Protein AF-A0A5C1W6Z3-F1 (afdb_monomer)

Structure (mmCIF, N/CA/C/O backbone):
data_AF-A0A5C1W6Z3-F1
#
_entry.id   AF-A0A5C1W6Z3-F1
#
loop_
_atom_site.group_PDB
_atom_site.id
_atom_site.type_symbol
_atom_site.label_atom_id
_atom_site.label_alt_id
_atom_site.label_comp_id
_atom_site.label_asym_id
_atom_site.label_entity_id
_atom_site.label_seq_id
_atom_site.pdbx_PDB_ins_code
_atom_site.Cartn_x
_atom_site.Cartn_y
_atom_site.Cartn_z
_atom_site.occupancy
_atom_site.B_iso_or_equiv
_atom_site.auth_seq_id
_atom_site.auth_comp_id
_atom_site.auth_asym_id
_atom_site.auth_atom_id
_atom_site.pdbx_PDB_model_num
ATOM 1 N N . MET A 1 1 ? -9.339 8.856 -7.820 1.00 51.22 1 MET A N 1
ATOM 2 C CA . MET A 1 1 ? -8.601 7.689 -7.274 1.00 51.22 1 MET A CA 1
ATOM 3 C C . MET A 1 1 ? -8.450 6.570 -8.306 1.00 51.22 1 MET A C 1
ATOM 5 O O . MET A 1 1 ? -7.328 6.123 -8.498 1.00 51.22 1 MET A O 1
ATOM 9 N N . SER A 1 2 ? -9.505 6.181 -9.043 1.00 57.69 2 SER A N 1
ATOM 10 C CA . SER A 1 2 ? -9.382 5.181 -10.125 1.00 57.69 2 SER A CA 1
ATOM 11 C C . SER A 1 2 ? -8.502 5.636 -11.297 1.00 57.69 2 SER A C 1
ATOM 13 O O . SER A 1 2 ? -7.773 4.824 -11.852 1.00 57.69 2 SER A O 1
ATOM 15 N N . GLU A 1 3 ? -8.515 6.926 -11.630 1.00 54.47 3 GLU A N 1
ATOM 16 C CA . GLU A 1 3 ? -7.701 7.500 -12.711 1.00 54.47 3 GLU A CA 1
ATOM 17 C C . GLU A 1 3 ? -6.194 7.387 -12.436 1.00 54.47 3 GLU A C 1
ATOM 19 O O . GLU A 1 3 ? -5.437 6.941 -13.289 1.00 54.47 3 GLU A O 1
ATOM 24 N N . VAL A 1 4 ? -5.761 7.664 -11.202 1.00 52.09 4 VAL A N 1
ATOM 25 C CA . VAL A 1 4 ? -4.355 7.509 -10.786 1.00 52.09 4 VAL A CA 1
ATOM 26 C C . VAL A 1 4 ? -3.903 6.051 -10.913 1.00 52.09 4 VAL A C 1
ATOM 28 O O . VAL A 1 4 ? -2.811 5.777 -11.399 1.00 52.09 4 VAL A O 1
ATOM 31 N N . LEU A 1 5 ? -4.758 5.099 -10.531 1.00 53.22 5 LEU A N 1
ATOM 32 C CA . LEU A 1 5 ? -4.459 3.671 -10.630 1.00 53.22 5 LEU A CA 1
ATOM 33 C C . LEU A 1 5 ? -4.385 3.187 -12.089 1.00 53.22 5 LEU A C 1
ATOM 35 O O . LEU A 1 5 ? -3.573 2.318 -12.402 1.00 53.22 5 LEU A O 1
ATOM 39 N N . GLN A 1 6 ? -5.210 3.748 -12.978 1.00 60.09 6 GLN A N 1
ATOM 40 C CA . GLN A 1 6 ? -5.141 3.480 -14.417 1.00 60.09 6 GLN A CA 1
ATOM 41 C C . GLN A 1 6 ? -3.874 4.075 -15.037 1.00 60.09 6 GLN A C 1
ATOM 43 O O . GLN A 1 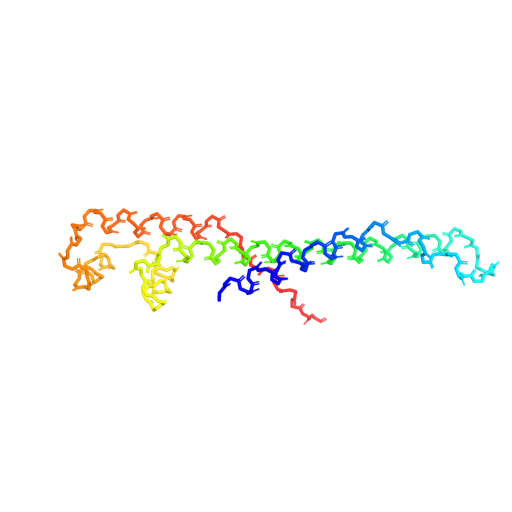6 ? -3.179 3.378 -15.773 1.00 60.09 6 GLN A O 1
ATOM 48 N N . ASN A 1 7 ? -3.511 5.304 -14.664 1.00 54.84 7 ASN A N 1
ATOM 49 C CA . ASN A 1 7 ? -2.299 5.962 -15.150 1.00 54.84 7 ASN A CA 1
ATOM 50 C C . ASN A 1 7 ? -1.031 5.195 -14.743 1.00 54.84 7 ASN A C 1
ATOM 52 O O . ASN A 1 7 ? -0.130 5.019 -15.558 1.00 54.84 7 ASN A O 1
ATOM 56 N N . LEU A 1 8 ? -0.980 4.663 -13.516 1.00 51.00 8 LEU A N 1
ATOM 57 C CA . LEU A 1 8 ? 0.147 3.843 -13.056 1.00 51.00 8 LEU A CA 1
ATOM 58 C C . LEU A 1 8 ? 0.240 2.495 -13.790 1.00 51.00 8 LEU A C 1
ATOM 60 O O . LEU A 1 8 ? 1.336 2.061 -14.133 1.00 51.00 8 LEU A O 1
ATOM 64 N N . LYS A 1 9 ? -0.894 1.844 -14.080 1.00 60.19 9 LYS A N 1
ATOM 65 C CA . LYS A 1 9 ? -0.914 0.609 -14.886 1.00 60.19 9 LYS A CA 1
ATOM 66 C C . LYS A 1 9 ? -0.456 0.852 -16.323 1.00 60.19 9 LYS A C 1
ATOM 68 O O . LYS A 1 9 ? 0.305 0.051 -16.858 1.00 60.19 9 LYS A O 1
ATOM 73 N N . ALA A 1 10 ? -0.907 1.948 -16.931 1.00 61.31 10 ALA A N 1
ATOM 74 C CA . ALA A 1 10 ? -0.494 2.343 -18.272 1.00 61.31 10 ALA A CA 1
ATOM 75 C C . ALA A 1 10 ? 1.015 2.628 -18.332 1.00 61.31 10 ALA A C 1
ATOM 77 O O . ALA A 1 10 ? 1.686 2.148 -19.241 1.00 61.31 10 ALA A O 1
ATOM 78 N N . ALA A 1 11 ? 1.562 3.322 -17.329 1.00 52.03 11 ALA A N 1
ATOM 79 C CA . ALA A 1 11 ? 2.996 3.576 -17.233 1.00 52.03 11 ALA A CA 1
ATOM 80 C C . ALA A 1 11 ? 3.820 2.276 -17.168 1.00 52.03 11 ALA A C 1
ATOM 82 O O . ALA A 1 11 ? 4.790 2.150 -17.908 1.00 52.03 11 ALA A O 1
ATOM 83 N N . ILE A 1 12 ? 3.409 1.280 -16.367 1.00 57.72 12 ILE A N 1
ATOM 84 C CA . ILE A 1 12 ? 4.090 -0.030 -16.309 1.00 57.72 12 ILE A CA 1
ATOM 85 C C . ILE A 1 12 ? 4.132 -0.692 -17.694 1.00 57.72 12 ILE A C 1
ATOM 87 O O . ILE A 1 12 ? 5.197 -1.114 -18.139 1.00 57.72 12 ILE A O 1
ATOM 91 N N . ALA A 1 13 ? 2.996 -0.737 -18.394 1.00 63.53 13 ALA A N 1
ATOM 92 C CA . ALA A 1 13 ? 2.911 -1.365 -19.711 1.00 63.53 13 ALA A CA 1
ATOM 93 C C . ALA A 1 13 ? 3.809 -0.673 -20.754 1.00 63.53 13 ALA A C 1
ATOM 95 O O . ALA A 1 13 ? 4.425 -1.342 -21.581 1.00 63.53 13 ALA A O 1
ATOM 96 N N . MET A 1 14 ? 3.919 0.661 -20.703 1.00 56.88 14 MET A N 1
ATOM 97 C CA . MET A 1 14 ? 4.792 1.421 -21.607 1.00 56.88 14 MET A CA 1
ATOM 98 C C . MET A 1 14 ? 6.279 1.158 -21.338 1.00 56.88 14 MET A C 1
ATOM 100 O O . MET A 1 14 ? 7.048 1.025 -22.288 1.00 56.88 14 MET A O 1
ATOM 104 N N . LEU A 1 15 ? 6.686 1.052 -20.069 1.00 56.09 15 LEU A N 1
ATOM 105 C CA . LEU A 1 15 ? 8.084 0.798 -19.701 1.00 56.09 15 LEU A CA 1
ATOM 106 C C . LEU A 1 15 ? 8.513 -0.634 -20.064 1.00 56.09 15 LEU A C 1
ATOM 108 O O . LEU A 1 15 ? 9.592 -0.818 -20.617 1.00 56.09 15 LEU A O 1
ATOM 112 N N . GLN A 1 16 ? 7.640 -1.624 -19.856 1.00 61.31 16 GLN A N 1
ATOM 113 C CA . GLN A 1 16 ? 7.882 -3.015 -20.270 1.00 61.31 16 GLN A CA 1
ATOM 114 C C . GLN A 1 16 ? 7.983 -3.165 -21.796 1.00 61.31 16 GLN A C 1
ATOM 116 O O . GLN A 1 16 ? 8.763 -3.970 -22.296 1.00 61.31 16 GLN A O 1
ATOM 121 N N . ALA A 1 17 ? 7.218 -2.376 -22.556 1.00 61.50 17 ALA A N 1
ATOM 122 C CA . ALA A 1 17 ? 7.291 -2.384 -24.015 1.00 61.50 17 ALA A CA 1
ATOM 123 C C . ALA A 1 17 ? 8.586 -1.746 -24.554 1.00 61.50 17 ALA A C 1
ATOM 125 O O . ALA A 1 17 ? 9.070 -2.152 -25.608 1.00 61.50 17 ALA A O 1
ATOM 126 N N . ALA A 1 18 ? 9.150 -0.756 -23.852 1.00 55.72 18 ALA A N 1
ATOM 127 C CA . ALA A 1 18 ? 10.398 -0.101 -24.250 1.00 55.72 18 ALA A CA 1
ATOM 128 C C . ALA A 1 18 ? 11.618 -1.033 -24.130 1.00 55.72 18 ALA A C 1
ATOM 130 O O . ALA A 1 18 ? 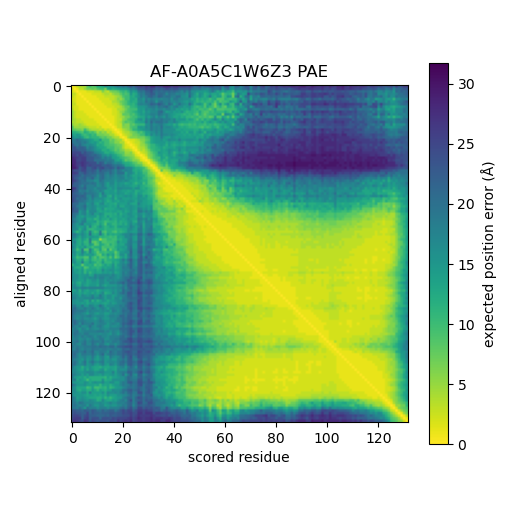12.502 -0.984 -24.981 1.00 55.72 18 ALA A O 1
ATOM 131 N N . GLU A 1 19 ? 11.625 -1.930 -23.140 1.00 54.41 19 GLU A N 1
ATOM 132 C CA . GLU A 1 19 ? 12.661 -2.958 -22.954 1.00 54.41 19 GLU A CA 1
ATOM 133 C C . GLU A 1 19 ? 12.752 -3.935 -24.145 1.00 54.41 19 GLU A C 1
ATOM 135 O O . GLU A 1 19 ? 13.807 -4.500 -24.408 1.00 54.41 19 GLU A O 1
ATOM 140 N N . TYR A 1 20 ? 11.672 -4.084 -24.919 1.00 56.44 20 TYR A N 1
ATOM 141 C CA . TYR A 1 20 ? 11.580 -5.023 -26.043 1.00 56.44 20 TYR A CA 1
ATOM 142 C C . TYR A 1 20 ? 11.951 -4.425 -27.414 1.00 56.44 20 TYR A C 1
ATOM 144 O O . TYR A 1 20 ? 12.013 -5.160 -28.393 1.00 56.44 20 TYR A O 1
ATOM 152 N N . ARG A 1 21 ? 12.153 -3.101 -27.521 1.00 59.06 21 ARG A N 1
ATOM 153 C CA . ARG A 1 21 ? 12.250 -2.377 -28.812 1.00 59.06 21 ARG A CA 1
ATOM 154 C 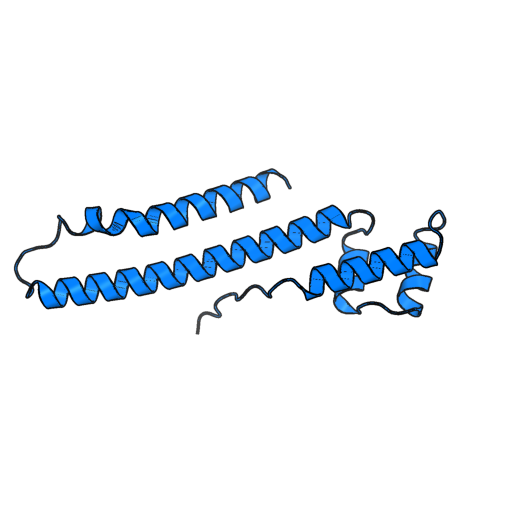C . ARG A 1 21 ? 13.613 -1.739 -29.104 1.00 59.06 21 ARG A C 1
ATOM 156 O O . ARG A 1 21 ? 13.719 -0.887 -29.981 1.00 59.06 21 ARG A O 1
ATOM 163 N N . TRP A 1 22 ? 14.653 -2.117 -28.371 1.00 54.56 22 TRP A N 1
ATOM 164 C CA . TRP A 1 22 ? 15.998 -1.552 -28.535 1.00 54.56 22 TRP A CA 1
ATOM 165 C C . TRP A 1 22 ? 16.653 -1.931 -29.877 1.00 54.56 22 TRP A C 1
ATOM 167 O O . TRP A 1 22 ? 17.468 -1.168 -30.391 1.00 54.56 22 TRP A O 1
ATOM 177 N N . GLU A 1 23 ? 16.252 -3.055 -30.477 1.00 55.41 23 GLU A N 1
ATOM 178 C CA . GLU A 1 23 ? 16.761 -3.538 -31.769 1.00 55.41 23 GLU A CA 1
ATOM 179 C C . GLU A 1 23 ? 16.472 -2.549 -32.918 1.00 55.41 23 GLU A C 1
ATOM 181 O O . GLU A 1 23 ? 17.347 -2.296 -33.746 1.00 55.41 23 GLU A O 1
ATOM 186 N N . ASP A 1 24 ? 15.309 -1.883 -32.899 1.00 59.84 24 ASP A N 1
ATOM 187 C CA . ASP A 1 24 ? 14.908 -0.873 -33.896 1.00 59.84 24 ASP A CA 1
ATOM 188 C C . ASP A 1 24 ? 15.821 0.378 -33.881 1.00 59.84 24 ASP A C 1
ATOM 190 O O . ASP A 1 24 ? 15.872 1.136 -34.850 1.00 59.84 24 ASP A O 1
ATOM 194 N N . ALA A 1 25 ? 16.528 0.643 -32.776 1.00 51.59 25 ALA A N 1
ATOM 195 C CA . ALA A 1 25 ? 17.336 1.853 -32.601 1.00 51.59 25 ALA A CA 1
ATOM 196 C C . ALA A 1 25 ? 18.762 1.734 -33.177 1.00 51.59 25 ALA A C 1
ATOM 198 O O . ALA A 1 25 ? 19.448 2.748 -33.334 1.00 51.59 25 ALA A O 1
ATOM 199 N N . ILE A 1 26 ? 19.217 0.517 -33.498 1.00 52.81 26 ILE A N 1
ATOM 200 C CA . ILE A 1 26 ? 20.607 0.235 -33.899 1.00 52.81 26 ILE A CA 1
ATOM 201 C C . ILE A 1 26 ? 20.833 0.429 -35.409 1.00 52.81 26 ILE A C 1
ATOM 203 O O . ILE A 1 26 ? 21.950 0.744 -35.823 1.00 52.81 26 ILE A O 1
ATOM 207 N N . GLU A 1 27 ? 19.789 0.351 -36.242 1.00 54.44 27 GLU A N 1
ATOM 208 C CA . GLU A 1 27 ? 19.911 0.453 -37.710 1.00 54.44 27 GLU A CA 1
ATOM 209 C C . GLU A 1 27 ? 20.443 1.814 -38.222 1.00 54.44 27 GLU A C 1
ATOM 211 O O . GLU A 1 27 ? 20.841 1.926 -39.382 1.00 54.44 27 GLU A O 1
ATOM 216 N N . GLY A 1 28 ? 20.496 2.851 -37.376 1.00 49.78 28 GLY A N 1
ATOM 217 C CA . GLY A 1 28 ? 20.891 4.215 -37.754 1.00 49.78 28 GLY A CA 1
ATOM 218 C C . GLY A 1 28 ? 22.362 4.610 -37.540 1.00 49.78 28 GLY A C 1
ATOM 219 O O . GLY A 1 28 ? 22.714 5.749 -37.854 1.00 49.78 28 GLY A O 1
ATOM 220 N N . PHE A 1 29 ? 23.228 3.745 -36.994 1.00 43.59 29 PHE A N 1
ATOM 221 C CA . PHE A 1 29 ? 24.592 4.144 -36.598 1.00 43.59 29 PHE A CA 1
ATOM 222 C C . PHE A 1 29 ? 25.651 4.002 -37.720 1.00 43.59 29 PHE A C 1
ATOM 224 O O . PHE A 1 29 ? 25.686 2.997 -38.433 1.00 43.59 29 PHE A O 1
ATOM 231 N N . PRO A 1 30 ? 26.561 4.988 -37.897 1.00 45.75 30 PRO A N 1
ATOM 232 C CA . PRO A 1 30 ? 27.596 4.951 -38.932 1.00 45.75 30 PRO A CA 1
ATOM 233 C C . PRO A 1 30 ? 28.681 3.889 -38.656 1.00 45.75 30 PRO A C 1
ATOM 235 O O . PRO A 1 30 ? 29.2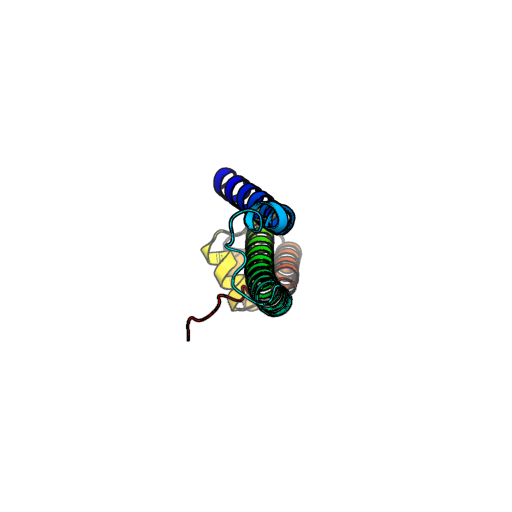56 3.831 -37.573 1.00 45.75 30 PRO A O 1
ATOM 238 N N . LYS A 1 31 ? 29.015 3.104 -39.694 1.00 52.84 31 LYS A 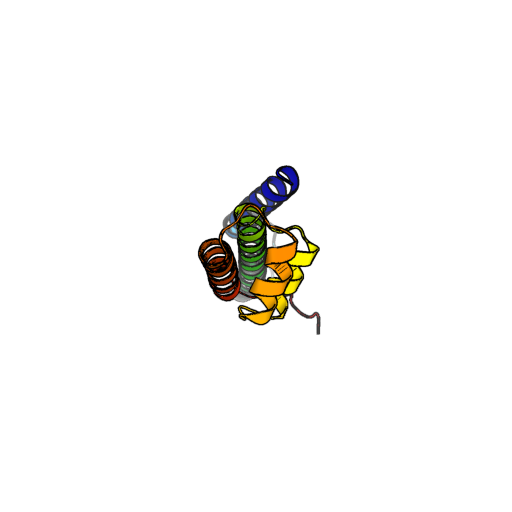N 1
ATOM 239 C CA . LYS A 1 31 ? 29.942 1.942 -39.748 1.00 52.84 31 LYS A CA 1
ATOM 240 C C . LYS A 1 31 ? 31.432 2.187 -39.391 1.00 52.84 31 LYS A C 1
ATOM 242 O O . LYS A 1 31 ? 32.283 1.416 -39.821 1.00 52.84 31 LYS A O 1
ATOM 247 N N . VAL A 1 32 ? 31.790 3.254 -38.673 1.00 48.47 32 VAL A N 1
ATOM 248 C CA . VAL A 1 32 ? 33.204 3.667 -38.459 1.00 48.47 32 VAL A CA 1
ATOM 249 C C . VAL A 1 32 ? 33.734 3.335 -37.052 1.00 48.47 32 VAL A C 1
ATOM 251 O O . VAL A 1 32 ? 34.905 3.549 -36.759 1.00 48.47 32 VAL A O 1
ATOM 254 N N . VAL A 1 33 ? 32.906 2.760 -36.184 1.00 49.16 33 VAL A N 1
ATOM 255 C CA . VAL A 1 33 ? 33.324 2.200 -34.888 1.00 49.16 33 VAL A CA 1
ATOM 256 C C . VAL A 1 33 ? 33.487 0.687 -35.061 1.00 49.16 33 VAL A C 1
ATOM 258 O O . VAL A 1 33 ? 32.684 0.088 -35.777 1.00 49.16 33 VAL A O 1
ATOM 261 N N . GLU A 1 34 ? 34.503 0.060 -34.448 1.00 54.03 34 GLU A N 1
ATOM 262 C CA . GLU A 1 34 ? 34.548 -1.409 -34.357 1.00 54.03 34 GLU A CA 1
ATOM 263 C C . GLU A 1 34 ? 33.201 -1.885 -33.804 1.00 54.03 34 GLU A C 1
ATOM 265 O O . GLU A 1 34 ? 32.805 -1.486 -32.708 1.00 54.03 34 GLU A O 1
ATOM 270 N N . THR A 1 35 ? 32.470 -2.683 -34.584 1.00 56.88 35 THR A N 1
ATOM 271 C CA . THR A 1 35 ? 31.090 -3.091 -34.281 1.00 56.88 35 THR A CA 1
ATOM 272 C C . THR A 1 35 ? 30.954 -3.674 -32.878 1.00 56.88 35 THR A C 1
ATOM 274 O O . THR A 1 35 ? 29.982 -3.368 -32.201 1.00 56.88 35 THR A O 1
ATOM 277 N N . SER A 1 36 ? 31.974 -4.386 -32.393 1.00 55.06 36 SER A N 1
ATOM 278 C CA . SER A 1 36 ? 32.043 -4.927 -31.032 1.00 55.06 36 SER A CA 1
ATOM 279 C C . SER A 1 36 ? 32.012 -3.859 -29.932 1.00 55.06 36 SER A C 1
ATOM 281 O O . SER A 1 36 ? 31.300 -4.016 -28.950 1.00 55.06 36 SER A O 1
ATOM 283 N N . GLN A 1 37 ? 32.726 -2.739 -30.091 1.00 50.72 37 GLN A N 1
ATOM 284 C CA . GLN A 1 37 ? 32.736 -1.658 -29.095 1.00 50.72 37 GLN A CA 1
ATOM 285 C C . GLN A 1 37 ? 31.404 -0.899 -29.072 1.00 50.72 37 GLN A C 1
ATOM 287 O O . GLN A 1 37 ? 30.967 -0.430 -28.021 1.00 50.72 37 GLN A O 1
ATOM 292 N N . LEU A 1 38 ? 30.751 -0.776 -30.233 1.00 52.41 38 LEU A N 1
ATOM 293 C CA . LEU A 1 38 ? 29.423 -0.176 -30.328 1.00 52.41 38 LEU A CA 1
ATOM 294 C C . LEU A 1 38 ? 28.359 -1.097 -29.707 1.00 52.41 38 LEU A C 1
ATOM 296 O O . LEU A 1 38 ? 27.498 -0.616 -28.976 1.00 52.41 38 LEU A O 1
ATOM 300 N N . GLU A 1 39 ? 28.449 -2.406 -29.956 1.00 55.91 39 GLU A N 1
ATOM 301 C CA . GLU A 1 39 ? 27.595 -3.441 -29.361 1.00 55.91 39 GLU A CA 1
ATOM 302 C C . GLU A 1 39 ? 27.734 -3.484 -27.834 1.00 55.91 39 GLU A C 1
ATOM 304 O O . GLU A 1 39 ? 26.720 -3.468 -27.141 1.00 55.91 39 GLU A O 1
ATOM 309 N N . ASP A 1 40 ? 28.957 -3.441 -27.298 1.00 59.16 40 ASP A N 1
ATOM 310 C CA . ASP A 1 40 ? 29.205 -3.422 -25.851 1.00 59.16 40 ASP A CA 1
ATOM 311 C C . ASP A 1 40 ? 28.627 -2.161 -25.184 1.00 59.16 40 ASP A C 1
ATOM 313 O O . ASP A 1 40 ? 27.998 -2.243 -24.125 1.00 59.16 40 ASP A O 1
ATOM 317 N N . LEU A 1 41 ? 28.784 -0.988 -25.812 1.00 52.22 41 LEU A N 1
ATOM 318 C CA . LEU A 1 41 ? 28.209 0.270 -25.321 1.00 52.22 41 LEU A CA 1
ATOM 319 C C . LEU A 1 41 ? 26.678 0.267 -25.386 1.00 52.22 41 LEU A C 1
ATOM 321 O O . LEU A 1 41 ? 26.024 0.708 -24.440 1.00 52.22 41 LEU A O 1
ATOM 325 N N . LEU A 1 42 ? 26.102 -0.244 -26.477 1.00 58.66 42 LEU A N 1
ATOM 326 C CA . LEU A 1 42 ? 24.656 -0.403 -26.630 1.00 58.66 42 LEU A CA 1
ATOM 327 C C . LEU A 1 42 ? 24.100 -1.384 -25.599 1.00 58.66 42 LEU A C 1
ATOM 329 O O . LEU A 1 42 ? 23.059 -1.112 -25.000 1.00 58.66 42 LEU A O 1
ATOM 333 N N . HIS A 1 43 ? 24.800 -2.488 -25.347 1.00 61.25 43 HIS A N 1
ATOM 334 C CA . HIS A 1 43 ? 24.407 -3.482 -24.359 1.00 61.25 43 HIS A CA 1
ATOM 335 C C . HIS A 1 43 ? 24.473 -2.915 -22.938 1.00 61.25 43 HIS A C 1
ATOM 337 O O . HIS A 1 43 ? 23.515 -3.057 -22.180 1.00 61.25 43 HIS A O 1
ATOM 343 N N . ALA A 1 44 ? 25.550 -2.202 -22.592 1.00 53.53 44 ALA A N 1
ATOM 344 C CA . ALA A 1 44 ? 25.700 -1.542 -21.298 1.00 53.53 44 ALA A CA 1
ATOM 345 C C . ALA A 1 44 ? 24.618 -0.474 -21.069 1.00 53.53 44 ALA A C 1
ATOM 347 O O . ALA A 1 44 ? 23.956 -0.483 -20.031 1.00 53.53 44 ALA A O 1
ATOM 348 N N . ALA A 1 45 ? 24.374 0.390 -22.060 1.00 53.66 45 ALA A N 1
ATOM 349 C CA . ALA A 1 45 ? 23.334 1.415 -21.990 1.00 53.66 45 ALA A CA 1
ATOM 350 C C . ALA A 1 45 ? 21.923 0.807 -21.901 1.00 53.66 45 ALA A C 1
ATOM 352 O O . ALA A 1 45 ? 21.081 1.296 -21.143 1.00 53.66 45 ALA A O 1
ATOM 353 N N . SER A 1 46 ? 21.666 -0.283 -22.632 1.00 64.06 46 SER A N 1
ATOM 354 C CA . SER A 1 46 ? 20.389 -1.008 -22.586 1.00 64.06 46 SER A CA 1
ATOM 355 C C . SER A 1 46 ? 20.187 -1.697 -21.239 1.00 64.06 46 SER A C 1
ATOM 357 O O . SER A 1 46 ? 19.096 -1.635 -20.682 1.00 64.06 46 SER A O 1
ATOM 359 N N . HIS A 1 47 ? 21.237 -2.295 -20.672 1.00 67.38 47 HIS A N 1
ATOM 360 C CA . HIS A 1 47 ? 21.190 -2.936 -19.360 1.00 67.38 47 HIS A CA 1
ATOM 361 C C . HIS A 1 47 ? 20.973 -1.929 -18.224 1.00 67.38 47 HIS A C 1
ATOM 363 O O . HIS A 1 47 ? 20.158 -2.169 -17.330 1.00 67.38 47 HIS A O 1
ATOM 369 N N . GLU A 1 48 ? 21.663 -0.787 -18.261 1.00 66.06 48 GLU A N 1
ATOM 370 C CA . GLU A 1 48 ? 21.471 0.295 -17.292 1.00 66.06 48 GLU A CA 1
ATOM 371 C C . GLU A 1 48 ? 20.050 0.861 -17.390 1.00 66.06 48 GLU A C 1
ATOM 373 O O . GLU A 1 48 ? 19.351 0.966 -16.380 1.00 66.06 48 GLU A O 1
ATOM 378 N N . THR A 1 49 ? 19.579 1.128 -18.612 1.00 69.44 49 THR A N 1
ATOM 379 C CA . THR A 1 49 ? 18.206 1.585 -18.857 1.00 69.44 49 THR A CA 1
ATOM 380 C C . THR A 1 49 ? 17.190 0.561 -18.351 1.00 69.44 49 THR A C 1
ATOM 382 O O . THR A 1 49 ? 16.295 0.924 -17.592 1.00 69.44 49 THR A O 1
ATOM 385 N N . GLY A 1 50 ? 17.353 -0.721 -18.687 1.00 69.19 50 GLY A N 1
ATOM 386 C CA . GLY A 1 50 ? 16.496 -1.809 -18.212 1.00 69.19 50 GLY A CA 1
ATOM 387 C C . GLY A 1 50 ? 16.474 -1.916 -16.686 1.00 69.19 50 GLY A C 1
ATOM 388 O O . GLY A 1 50 ? 15.410 -2.044 -16.087 1.00 69.19 50 GLY A O 1
ATOM 389 N N . SER A 1 51 ? 17.625 -1.750 -16.032 1.00 73.31 51 SER A N 1
ATOM 390 C CA . SER A 1 51 ? 17.732 -1.765 -14.569 1.00 73.31 51 SER A CA 1
ATOM 391 C C . SER A 1 51 ? 16.997 -0.589 -13.91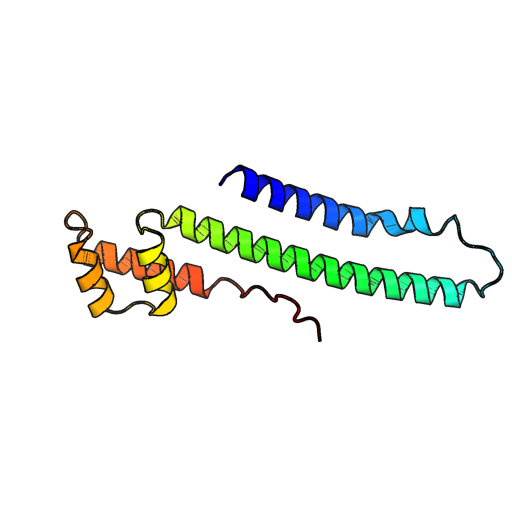7 1.00 73.31 51 SER A C 1
ATOM 393 O O . SER A 1 51 ? 16.278 -0.770 -12.931 1.00 73.31 51 SER A O 1
ATOM 395 N N . VAL A 1 52 ? 17.124 0.618 -14.480 1.00 75.00 52 VAL A N 1
ATOM 396 C CA . VAL A 1 52 ? 16.395 1.808 -14.008 1.00 75.00 52 VAL A CA 1
ATOM 397 C C . VAL A 1 52 ? 14.888 1.645 -14.220 1.00 75.00 52 VAL A C 1
ATOM 399 O O . VAL A 1 52 ? 14.105 1.957 -13.321 1.00 75.00 52 VAL A O 1
ATOM 402 N N . LEU A 1 53 ? 14.475 1.110 -15.372 1.00 73.94 53 LEU A N 1
ATOM 403 C CA . LEU A 1 53 ? 13.072 0.823 -15.668 1.00 73.94 53 LEU A CA 1
ATOM 404 C C . LEU A 1 53 ? 12.493 -0.215 -14.702 1.00 73.94 53 LEU A C 1
ATOM 406 O O . LEU A 1 53 ? 11.423 0.017 -14.140 1.00 73.94 53 LEU A O 1
ATOM 410 N N . ALA A 1 54 ? 13.209 -1.310 -14.444 1.00 76.25 54 ALA A N 1
ATOM 411 C CA . ALA A 1 54 ? 12.800 -2.338 -13.492 1.00 76.25 54 ALA A CA 1
ATOM 412 C C . ALA A 1 54 ? 12.638 -1.770 -12.072 1.00 76.25 54 ALA A C 1
ATOM 414 O O . ALA A 1 54 ? 11.652 -2.063 -11.393 1.00 76.25 54 ALA A O 1
ATOM 415 N N . MET A 1 55 ? 13.552 -0.893 -11.643 1.00 82.50 55 MET A N 1
ATOM 416 C CA . MET A 1 55 ? 13.446 -0.185 -10.364 1.00 82.50 55 MET A CA 1
ATOM 417 C C . MET A 1 55 ? 12.186 0.693 -10.304 1.00 82.50 55 MET A C 1
ATOM 419 O O . MET A 1 55 ? 11.454 0.653 -9.315 1.00 82.50 55 MET A O 1
ATOM 423 N N . TRP A 1 56 ? 11.884 1.456 -11.360 1.00 79.62 56 TRP A N 1
ATOM 424 C CA . TRP A 1 56 ? 10.666 2.274 -11.408 1.00 79.62 56 TRP A CA 1
ATOM 425 C C . TRP A 1 56 ? 9.390 1.435 -11.421 1.00 79.62 56 TRP A C 1
ATOM 427 O O . TRP A 1 56 ? 8.430 1.784 -10.735 1.00 79.62 56 TRP A O 1
ATOM 437 N N . VAL A 1 57 ? 9.370 0.323 -12.157 1.00 80.31 57 VAL A N 1
ATOM 438 C CA . VAL A 1 57 ? 8.242 -0.619 -12.150 1.00 80.31 57 VAL A CA 1
ATOM 439 C C . VAL A 1 57 ? 8.010 -1.144 -10.733 1.00 80.31 57 VAL A C 1
ATOM 441 O O . VAL A 1 57 ? 6.891 -1.050 -10.229 1.00 80.31 57 VAL A O 1
ATOM 444 N N . GLN A 1 58 ? 9.066 -1.582 -10.045 1.00 85.06 58 GLN A N 1
ATOM 445 C CA . GLN A 1 58 ? 8.990 -2.056 -8.662 1.00 85.06 58 GLN A CA 1
ATOM 446 C C . GLN A 1 58 ? 8.458 -0.982 -7.693 1.00 85.06 58 GLN A C 1
ATOM 448 O O . GLN A 1 58 ? 7.653 -1.273 -6.796 1.00 85.06 58 GLN A O 1
ATOM 453 N N . ASP A 1 59 ? 8.874 0.274 -7.865 1.00 86.00 59 ASP A N 1
ATOM 454 C CA . ASP A 1 59 ? 8.384 1.403 -7.070 1.00 86.00 59 ASP A CA 1
ATOM 455 C C . ASP A 1 59 ? 6.896 1.677 -7.328 1.00 86.00 59 ASP A C 1
ATOM 457 O O . ASP A 1 59 ? 6.122 1.860 -6.379 1.00 86.00 59 ASP A O 1
ATOM 461 N N . ILE A 1 60 ? 6.461 1.649 -8.591 1.00 82.62 60 ILE A N 1
ATOM 462 C CA . ILE A 1 60 ? 5.051 1.823 -8.961 1.00 82.62 60 ILE A CA 1
ATOM 463 C C . ILE A 1 60 ? 4.199 0.690 -8.380 1.00 82.62 60 ILE A C 1
ATOM 465 O O . ILE A 1 60 ? 3.140 0.949 -7.803 1.00 82.62 60 ILE A O 1
ATOM 469 N N . GLU A 1 61 ? 4.649 -0.559 -8.481 1.00 86.25 61 GLU A N 1
ATOM 470 C CA . GLU A 1 61 ? 3.961 -1.712 -7.896 1.00 86.25 61 GLU A CA 1
ATOM 471 C C 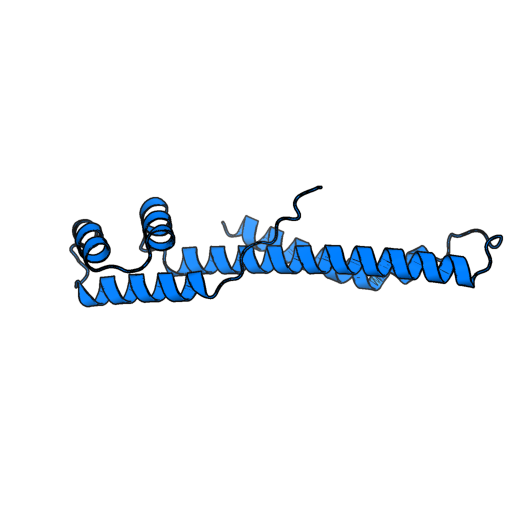. GLU A 1 61 ? 3.834 -1.587 -6.375 1.00 86.25 61 GLU A C 1
ATOM 473 O O . GLU A 1 61 ? 2.766 -1.838 -5.806 1.00 86.25 61 GLU A O 1
ATOM 478 N N . THR A 1 62 ? 4.889 -1.108 -5.715 1.00 88.69 62 THR A N 1
ATOM 479 C CA . THR A 1 62 ? 4.884 -0.831 -4.276 1.00 88.69 62 THR A CA 1
ATOM 480 C C . THR A 1 62 ? 3.862 0.254 -3.920 1.00 88.69 62 THR A C 1
ATOM 482 O O . THR A 1 62 ? 3.103 0.104 -2.955 1.00 88.69 62 THR A O 1
ATOM 485 N N . LEU A 1 63 ? 3.787 1.336 -4.701 1.00 88.44 63 LEU A N 1
ATOM 486 C CA . LEU A 1 63 ? 2.790 2.394 -4.517 1.00 88.44 63 LEU A CA 1
ATOM 487 C C . LEU A 1 63 ? 1.363 1.870 -4.724 1.00 88.44 63 LEU A C 1
ATOM 489 O O . LEU A 1 63 ? 0.484 2.143 -3.904 1.00 88.44 63 LEU A O 1
ATOM 493 N N . LEU A 1 64 ? 1.136 1.064 -5.763 1.00 87.69 64 LEU A N 1
ATOM 494 C CA . LEU A 1 64 ? -0.154 0.426 -6.025 1.00 87.69 64 LEU A CA 1
ATOM 495 C C . LEU A 1 64 ? -0.575 -0.485 -4.869 1.00 87.69 64 LEU A C 1
ATOM 497 O O . LEU A 1 64 ? -1.729 -0.440 -4.439 1.00 87.69 64 LEU A O 1
ATOM 501 N N . ALA A 1 65 ? 0.345 -1.283 -4.328 1.00 90.12 65 ALA A N 1
ATOM 502 C CA . ALA A 1 65 ? 0.065 -2.140 -3.183 1.00 90.12 65 ALA A CA 1
ATOM 503 C C . ALA A 1 65 ? -0.311 -1.320 -1.936 1.00 90.12 65 ALA A C 1
ATOM 505 O O . ALA A 1 65 ? -1.287 -1.642 -1.254 1.00 90.12 65 ALA A O 1
ATOM 506 N N . ARG A 1 66 ? 0.393 -0.209 -1.676 1.00 92.25 66 ARG A N 1
ATOM 507 C CA . ARG A 1 66 ? 0.078 0.713 -0.570 1.00 92.25 66 ARG A CA 1
ATOM 508 C C . ARG A 1 66 ? -1.302 1.351 -0.721 1.00 92.25 66 ARG A C 1
ATOM 510 O O . ARG A 1 66 ? -2.046 1.413 0.258 1.00 92.25 66 ARG A O 1
ATOM 517 N N . ILE A 1 67 ? -1.667 1.779 -1.931 1.00 91.50 67 ILE A N 1
ATOM 518 C CA . ILE A 1 67 ? -3.001 2.325 -2.228 1.00 91.50 67 ILE A CA 1
ATOM 519 C C . ILE A 1 67 ? -4.081 1.267 -1.971 1.00 91.50 67 ILE A C 1
ATOM 521 O O . ILE A 1 67 ? -5.039 1.544 -1.255 1.00 91.50 67 ILE A O 1
ATOM 525 N N . ARG A 1 68 ? -3.894 0.032 -2.454 1.00 92.50 68 ARG A N 1
ATOM 526 C CA . ARG A 1 68 ? -4.847 -1.070 -2.227 1.00 92.50 68 ARG A CA 1
ATOM 527 C C . ARG A 1 68 ? -5.046 -1.383 -0.745 1.00 92.50 68 ARG A C 1
ATOM 529 O O . ARG A 1 68 ? -6.161 -1.683 -0.326 1.00 92.50 68 ARG A O 1
ATOM 536 N N . VAL A 1 69 ? -3.987 -1.317 0.068 1.00 94.44 69 VAL A N 1
ATOM 537 C CA . VAL A 1 69 ? -4.117 -1.479 1.526 1.00 94.44 69 VAL A CA 1
ATOM 538 C C . VAL A 1 69 ? -4.957 -0.346 2.117 1.00 94.44 69 VAL A C 1
ATOM 540 O O . VAL A 1 69 ? -5.875 -0.627 2.883 1.00 94.44 69 VAL A O 1
ATOM 543 N N . ARG A 1 70 ? -4.730 0.912 1.724 1.00 93.38 70 ARG A N 1
ATOM 544 C CA . ARG A 1 70 ? -5.569 2.041 2.169 1.00 93.38 70 ARG A CA 1
ATOM 545 C C . ARG A 1 70 ? -7.040 1.850 1.792 1.00 93.38 70 ARG A C 1
ATOM 547 O O . ARG A 1 70 ? -7.902 2.016 2.646 1.00 93.38 70 ARG A O 1
ATOM 554 N N . GLU A 1 71 ? -7.325 1.423 0.563 1.00 93.00 71 GLU A N 1
ATOM 555 C CA . GLU A 1 71 ? -8.693 1.134 0.105 1.00 93.00 71 GLU A CA 1
ATOM 556 C C . GLU A 1 71 ? -9.347 -0.005 0.903 1.00 93.00 71 GLU A C 1
ATOM 558 O O . GLU A 1 71 ? -10.498 0.107 1.325 1.00 93.00 71 GLU A O 1
ATOM 563 N N . ARG A 1 72 ? -8.606 -1.089 1.173 1.00 95.00 72 ARG A N 1
ATOM 564 C CA . ARG A 1 72 ? -9.089 -2.235 1.963 1.00 95.00 72 ARG A CA 1
ATOM 565 C C . ARG A 1 72 ? -9.442 -1.854 3.403 1.00 95.00 72 ARG A C 1
ATOM 567 O O . ARG A 1 72 ? -10.323 -2.473 4.001 1.00 95.00 72 ARG A O 1
ATOM 574 N N . PHE A 1 73 ? -8.746 -0.873 3.968 1.00 95.06 73 PHE A N 1
ATOM 575 C CA . PHE A 1 73 ? -8.937 -0.398 5.337 1.00 95.06 73 PHE A CA 1
ATOM 576 C C . PHE A 1 73 ? -9.604 0.986 5.396 1.00 95.06 73 PHE A C 1
ATOM 578 O O . PHE A 1 73 ? -9.393 1.724 6.353 1.00 95.06 73 PHE A O 1
ATOM 585 N N . SER A 1 74 ? -10.473 1.294 4.427 1.00 93.56 74 SER A N 1
ATOM 586 C CA . SER A 1 74 ? -11.206 2.566 4.287 1.00 93.56 74 SER A CA 1
ATOM 587 C C . SER A 1 74 ? -12.131 2.936 5.450 1.00 93.56 74 SER A C 1
ATOM 589 O O . SER A 1 74 ? -12.634 4.054 5.502 1.00 93.56 74 SER A O 1
ATOM 591 N N . ILE A 1 75 ? -12.343 2.016 6.395 1.00 93.75 75 ILE A N 1
ATOM 592 C CA . ILE A 1 75 ? -12.998 2.322 7.670 1.00 93.75 75 ILE A CA 1
ATOM 593 C C . ILE A 1 75 ? -12.205 3.348 8.488 1.00 93.75 75 ILE A C 1
ATOM 595 O O . ILE A 1 75 ? -12.803 4.111 9.236 1.00 93.75 75 ILE A O 1
ATOM 599 N N . PHE A 1 76 ? -10.878 3.370 8.339 1.00 94.75 76 PHE A N 1
ATOM 600 C CA . PHE A 1 76 ? -10.028 4.372 8.962 1.00 94.75 76 PHE A CA 1
ATOM 601 C C . PHE A 1 76 ? -9.883 5.564 8.026 1.00 94.75 76 PHE A C 1
ATOM 603 O O . PHE A 1 76 ? -9.516 5.413 6.857 1.00 94.75 76 PHE A O 1
ATOM 610 N N . ASN A 1 77 ? -10.134 6.760 8.548 1.00 94.00 77 ASN A N 1
ATOM 611 C CA . ASN A 1 77 ? -9.852 7.985 7.814 1.00 94.00 77 ASN A CA 1
ATOM 612 C C . ASN A 1 77 ? -8.324 8.151 7.609 1.00 94.00 77 ASN A C 1
ATOM 614 O O . ASN A 1 77 ? -7.531 7.454 8.251 1.00 94.00 77 ASN A O 1
ATOM 618 N N . PRO A 1 78 ? -7.871 9.073 6.738 1.00 92.75 78 PRO A N 1
ATOM 619 C CA . PRO A 1 78 ? -6.445 9.235 6.457 1.00 92.75 78 PRO A CA 1
ATOM 620 C C . PRO A 1 78 ? -5.583 9.494 7.702 1.00 92.75 78 PRO A C 1
ATOM 622 O O . PRO A 1 78 ? -4.508 8.917 7.819 1.00 92.75 78 PRO A O 1
ATOM 625 N N . SER A 1 79 ? -6.058 10.302 8.654 1.00 93.12 79 SER A N 1
ATOM 626 C CA . SER A 1 79 ? -5.325 10.599 9.893 1.00 93.12 79 SER A CA 1
ATOM 627 C C . SER A 1 79 ? -5.188 9.363 10.783 1.00 93.12 79 SER A C 1
ATOM 629 O O . SER A 1 79 ? -4.086 9.062 11.238 1.00 93.12 79 SER A O 1
ATOM 631 N N . GLN A 1 80 ? -6.273 8.611 10.972 1.00 94.25 80 GLN A N 1
ATOM 632 C CA . GLN A 1 80 ? -6.270 7.366 11.741 1.00 94.25 80 GLN A CA 1
ATOM 633 C C . GLN A 1 80 ? -5.364 6.320 11.089 1.00 94.25 80 GLN A C 1
ATOM 635 O O . GLN A 1 80 ? -4.593 5.656 11.776 1.00 94.25 80 GLN A O 1
ATOM 640 N N . PHE A 1 81 ? -5.418 6.189 9.759 1.00 95.75 81 PHE A N 1
ATOM 641 C CA . PHE A 1 81 ? -4.557 5.272 9.018 1.00 95.75 81 PHE A CA 1
ATOM 642 C C . PHE A 1 81 ? -3.080 5.597 9.257 1.00 95.75 81 PHE A C 1
ATOM 644 O O . PHE A 1 81 ? -2.326 4.705 9.644 1.00 95.75 81 PHE A O 1
ATOM 651 N N . GLU A 1 82 ? -2.677 6.860 9.066 1.00 93.81 82 GLU A N 1
ATOM 652 C CA . GLU A 1 82 ? -1.298 7.314 9.301 1.00 93.81 82 GLU A CA 1
ATOM 653 C C . GLU A 1 82 ? -0.876 7.096 10.759 1.00 93.81 82 GLU A C 1
ATOM 655 O O . GLU A 1 82 ? 0.218 6.598 11.028 1.00 93.81 82 GLU A O 1
ATOM 660 N N . HIS A 1 83 ? -1.768 7.387 11.707 1.00 94.12 83 HIS A N 1
ATOM 661 C CA . HIS A 1 83 ? -1.508 7.169 13.123 1.00 94.12 83 HIS A CA 1
ATOM 662 C C . HIS A 1 83 ? -1.262 5.682 13.440 1.00 94.12 83 HIS A C 1
ATOM 664 O O . HIS A 1 83 ? -0.277 5.355 14.109 1.00 94.12 83 HIS A O 1
ATOM 670 N N . ILE A 1 84 ? -2.078 4.778 12.881 1.00 95.44 84 ILE A N 1
ATOM 671 C CA . ILE A 1 84 ? -1.928 3.324 13.033 1.00 95.44 84 ILE A CA 1
ATOM 672 C C . ILE A 1 84 ? -0.610 2.833 12.423 1.00 95.44 84 ILE A C 1
ATOM 674 O O . ILE A 1 84 ? 0.100 2.051 13.058 1.00 95.44 84 ILE A O 1
ATOM 678 N N . VAL A 1 85 ? -0.264 3.244 11.198 1.00 94.19 85 VAL A N 1
ATOM 679 C CA . VAL A 1 85 ? 0.971 2.755 10.554 1.00 94.19 85 VAL A CA 1
ATOM 680 C C . VAL A 1 85 ? 2.236 3.323 11.194 1.00 94.19 85 VAL A C 1
ATOM 682 O O . VAL A 1 85 ? 3.268 2.656 11.155 1.00 94.19 85 VAL A O 1
ATOM 685 N N . ALA A 1 86 ? 2.166 4.514 11.796 1.00 92.88 86 ALA A N 1
ATOM 686 C CA . ALA A 1 86 ? 3.288 5.131 12.498 1.00 92.88 86 ALA A CA 1
ATOM 687 C C . ALA A 1 86 ? 3.569 4.479 13.861 1.00 92.88 86 ALA A C 1
ATOM 689 O O . ALA A 1 86 ? 4.731 4.261 14.200 1.00 92.88 86 ALA A O 1
ATOM 690 N N . HIS A 1 87 ? 2.528 4.150 14.631 1.00 91.38 87 HIS A N 1
ATOM 691 C CA . HIS A 1 87 ? 2.676 3.661 16.010 1.00 91.38 87 HIS A CA 1
ATOM 692 C C . HIS A 1 87 ? 2.563 2.137 16.135 1.00 91.38 87 HIS A C 1
ATOM 694 O O . HIS A 1 87 ? 2.960 1.565 17.150 1.00 91.38 87 HIS A O 1
ATOM 700 N N . GLY A 1 88 ? 2.046 1.464 15.105 1.00 92.50 88 GLY A N 1
ATOM 701 C CA . GLY A 1 88 ? 1.774 0.034 15.142 1.00 92.50 88 GLY A CA 1
ATOM 702 C C . GLY A 1 88 ? 0.614 -0.319 16.076 1.00 92.50 88 GLY A C 1
ATOM 703 O O . GLY A 1 88 ? -0.106 0.534 16.587 1.00 92.50 88 GLY A O 1
ATOM 704 N N . TRP A 1 89 ? 0.401 -1.616 16.292 1.00 94.94 89 TRP A N 1
ATOM 705 C CA . TRP A 1 89 ? -0.685 -2.077 17.151 1.00 94.94 89 TRP A CA 1
ATOM 706 C C . TRP A 1 89 ? -0.340 -1.920 18.639 1.00 94.94 89 TRP A C 1
ATOM 708 O O . TRP A 1 89 ? 0.689 -2.416 19.097 1.00 94.94 89 TRP A O 1
ATOM 718 N N . SER A 1 90 ? -1.250 -1.327 19.414 1.00 94.81 90 SER A N 1
ATOM 719 C CA . SER A 1 90 ? -1.181 -1.285 20.877 1.00 94.81 90 SER A CA 1
ATOM 720 C C . SER A 1 90 ? -2.578 -1.255 21.504 1.00 94.81 90 SER A C 1
ATOM 722 O O . SER A 1 90 ? -3.563 -0.877 20.868 1.00 94.81 90 SER A O 1
ATOM 724 N N . THR A 1 91 ? -2.692 -1.660 22.770 1.00 93.62 91 THR A N 1
ATOM 725 C CA . THR A 1 91 ? -3.973 -1.623 23.497 1.00 93.62 91 THR A CA 1
ATOM 726 C C . THR A 1 91 ? -4.444 -0.199 23.786 1.00 93.62 91 THR A C 1
ATOM 728 O O . THR A 1 91 ? -5.653 0.024 23.833 1.00 93.62 91 THR A O 1
ATOM 731 N N . SER A 1 92 ? -3.527 0.759 23.958 1.00 93.75 92 SER A N 1
ATOM 732 C CA . SER A 1 92 ? -3.855 2.182 24.102 1.00 93.75 92 SER A CA 1
ATOM 733 C C . SER A 1 92 ? -4.467 2.738 22.819 1.00 93.75 92 SER A C 1
ATOM 735 O O . SER A 1 92 ? -5.564 3.282 22.879 1.00 93.75 92 SER A O 1
ATOM 737 N N . LEU A 1 93 ? -3.839 2.484 21.667 1.00 93.25 93 LEU A N 1
ATOM 738 C CA . LEU A 1 93 ? -4.342 2.901 20.355 1.00 93.25 93 LEU A CA 1
ATOM 739 C C . LEU A 1 93 ? -5.733 2.326 20.063 1.00 93.25 93 LEU A C 1
ATOM 741 O O . LEU A 1 93 ? -6.618 3.023 19.579 1.00 93.25 93 LEU A O 1
ATOM 745 N N . VAL A 1 94 ? -5.953 1.044 20.377 1.00 94.75 94 VAL A N 1
ATOM 746 C CA . VAL A 1 94 ? -7.271 0.414 20.196 1.00 94.75 94 VAL A CA 1
ATOM 747 C C . VAL A 1 94 ? -8.333 1.113 21.045 1.00 94.75 94 VAL A C 1
ATOM 749 O O . VAL A 1 94 ? -9.446 1.296 20.569 1.00 94.75 94 VAL A O 1
ATOM 752 N N . LYS A 1 95 ? -8.015 1.484 22.292 1.00 93.44 95 LYS A N 1
ATOM 753 C CA . LYS A 1 95 ? -8.958 2.175 23.185 1.00 93.44 95 LYS A CA 1
ATOM 754 C C . LYS A 1 95 ? -9.259 3.596 22.725 1.00 93.44 95 LYS A C 1
ATOM 756 O O . LYS A 1 95 ? -10.408 4.005 22.822 1.00 93.44 95 LYS A O 1
ATOM 761 N N . GLU A 1 96 ? -8.247 4.314 22.250 1.00 93.62 96 GLU A N 1
ATOM 762 C CA . GLU A 1 96 ? -8.387 5.652 21.675 1.00 93.62 96 GLU A CA 1
ATOM 763 C C . GLU A 1 96 ? -9.324 5.614 20.466 1.00 93.62 96 GLU A C 1
ATOM 765 O O . GLU A 1 96 ? -10.400 6.203 20.503 1.00 93.62 96 GLU A O 1
ATOM 770 N N . LEU A 1 97 ? -9.001 4.790 19.466 1.00 92.81 97 LEU A N 1
ATOM 771 C CA . LEU A 1 97 ? -9.814 4.666 18.256 1.00 92.81 97 LEU A CA 1
ATOM 772 C C . LEU A 1 97 ? -11.213 4.104 18.537 1.00 92.81 97 LEU A C 1
ATOM 774 O O . LEU A 1 97 ? -12.155 4.420 17.822 1.00 92.81 97 LEU A O 1
ATOM 778 N N . ALA A 1 98 ? -11.396 3.286 19.577 1.00 93.25 98 ALA A N 1
ATOM 779 C CA . ALA A 1 98 ? -12.717 2.764 19.929 1.00 93.25 98 ALA A CA 1
ATOM 780 C C . ALA A 1 98 ? -13.724 3.853 20.317 1.00 93.25 98 ALA A C 1
ATOM 782 O O . ALA A 1 98 ? -14.923 3.629 20.171 1.00 93.25 98 ALA A O 1
ATOM 783 N N . GLN A 1 99 ? -13.256 5.018 20.778 1.00 92.69 99 GLN A N 1
ATOM 784 C CA . GLN A 1 99 ? -14.127 6.166 21.046 1.00 92.69 99 GLN A CA 1
ATOM 785 C C . GLN A 1 99 ? -14.760 6.712 19.759 1.00 92.69 99 GLN A C 1
ATOM 787 O O . GLN A 1 99 ? -15.868 7.237 19.795 1.00 92.69 99 GLN A O 1
ATOM 792 N N . GLU A 1 100 ? -14.084 6.537 18.622 1.00 90.50 100 GLU A N 1
ATOM 793 C CA . GLU A 1 100 ? -14.527 6.980 17.297 1.00 90.50 100 GLU A CA 1
ATOM 794 C C . GLU A 1 100 ? -15.320 5.901 16.536 1.00 90.50 100 GLU A C 1
ATOM 796 O O . GLU A 1 100 ? -15.907 6.188 15.496 1.00 90.50 100 GLU A O 1
ATOM 801 N N . PHE A 1 101 ? -15.364 4.665 17.051 1.00 90.38 101 PHE A N 1
ATOM 802 C CA . PHE A 1 101 ? -16.105 3.541 16.465 1.00 90.38 101 PHE A CA 1
ATOM 803 C C . PHE A 1 101 ? -16.998 2.837 17.507 1.00 90.38 101 PHE A C 1
ATOM 805 O O . PHE A 1 101 ? -16.787 1.649 17.784 1.00 90.38 101 PHE A O 1
ATOM 812 N N . PRO A 1 102 ? -18.008 3.520 18.079 1.00 86.44 102 PRO A N 1
ATOM 813 C CA . PRO A 1 102 ? -18.830 2.967 19.161 1.00 86.44 102 PRO A CA 1
ATOM 814 C C . PRO A 1 102 ? -19.632 1.723 18.741 1.00 86.44 102 PRO A C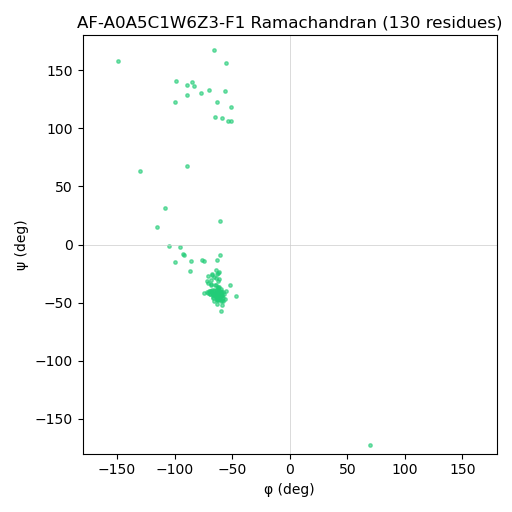 1
ATOM 816 O O . PRO A 1 102 ? -19.919 0.854 19.563 1.00 86.44 102 PRO A O 1
ATOM 819 N N . GLU A 1 103 ? -19.931 1.584 17.450 1.00 90.12 103 GLU A N 1
ATOM 820 C CA . GLU A 1 103 ? -20.628 0.422 16.878 1.00 90.12 103 GLU A CA 1
ATOM 821 C C . GLU A 1 103 ? -19.738 -0.830 16.730 1.00 90.12 103 GLU A C 1
ATOM 823 O O . GLU A 1 103 ? -20.241 -1.935 16.490 1.00 90.12 103 GLU A O 1
ATOM 828 N N . LEU A 1 104 ? -18.412 -0.706 16.860 1.00 91.06 104 LEU A N 1
ATOM 829 C CA . LEU A 1 104 ? -17.482 -1.826 16.728 1.00 91.06 104 LEU A CA 1
ATOM 830 C C . LEU A 1 104 ? -17.044 -2.374 18.083 1.00 91.06 104 LEU A C 1
ATOM 832 O O . LEU A 1 104 ? -16.378 -1.719 18.876 1.00 91.06 104 LEU A O 1
ATOM 836 N N . ALA A 1 105 ? -17.296 -3.667 18.287 1.00 93.25 105 ALA A N 1
ATOM 837 C CA . ALA A 1 105 ? -16.741 -4.386 19.425 1.00 93.25 105 ALA A CA 1
ATOM 838 C C . ALA A 1 105 ? -15.200 -4.290 19.443 1.00 93.25 105 ALA A C 1
ATOM 840 O O . ALA A 1 105 ? -14.541 -4.588 18.440 1.00 93.25 105 ALA A O 1
ATOM 841 N N . LEU A 1 106 ? -14.627 -3.966 20.609 1.00 92.94 106 LEU A N 1
ATOM 842 C CA . LEU A 1 106 ? -13.180 -3.797 20.814 1.00 92.94 106 LEU A CA 1
ATOM 843 C C . LEU A 1 106 ? -12.312 -4.917 20.203 1.00 92.94 106 LEU A C 1
ATOM 845 O O . LEU A 1 106 ? -11.330 -4.597 19.526 1.00 92.94 106 LEU A O 1
ATOM 849 N N . PRO A 1 107 ? -12.646 -6.219 20.347 1.00 95.06 107 PRO A N 1
ATOM 850 C CA . PRO A 1 107 ? -11.853 -7.284 19.732 1.00 95.06 107 PRO A CA 1
ATOM 851 C C . PRO A 1 107 ? -11.828 -7.210 18.199 1.00 95.06 107 PRO A C 1
ATOM 853 O O . PRO A 1 107 ? -10.793 -7.472 17.585 1.00 95.06 107 PRO A O 1
ATOM 856 N N . LYS A 1 108 ? -12.943 -6.809 17.570 1.00 95.00 108 LYS A N 1
ATOM 857 C CA . LYS A 1 108 ? -13.034 -6.652 16.111 1.00 95.00 108 LYS A CA 1
ATOM 858 C C . LYS A 1 108 ? -12.192 -5.471 15.634 1.00 95.00 108 LYS A C 1
ATOM 860 O O . LYS A 1 108 ? -11.481 -5.606 14.639 1.00 95.00 108 LYS A O 1
ATOM 865 N N . LEU A 1 109 ? -12.230 -4.346 16.352 1.00 95.00 109 LEU A N 1
ATOM 866 C CA . LEU A 1 109 ? -11.390 -3.184 16.054 1.00 95.00 109 LEU A CA 1
ATOM 867 C C . LEU A 1 109 ? -9.902 -3.534 16.189 1.00 95.00 109 LEU A C 1
ATOM 869 O O . LEU A 1 109 ? -9.126 -3.312 15.261 1.00 95.00 109 LEU A O 1
ATOM 873 N N . SER A 1 110 ? -9.520 -4.192 17.287 1.00 96.38 110 SER A N 1
ATOM 874 C CA . SER A 1 110 ? -8.149 -4.667 17.490 1.00 96.38 110 SER A CA 1
ATOM 875 C C . SER A 1 110 ? -7.681 -5.593 16.366 1.00 96.38 110 SER A C 1
ATOM 877 O O . SER A 1 110 ? -6.544 -5.473 15.915 1.00 96.38 110 SER A O 1
ATOM 879 N N . ALA A 1 111 ? -8.524 -6.524 15.912 1.00 95.88 111 ALA A N 1
ATOM 880 C CA . ALA A 1 111 ? -8.183 -7.433 14.821 1.00 95.88 111 ALA A CA 1
ATOM 881 C C . ALA A 1 111 ? -7.989 -6.692 13.487 1.00 95.88 111 ALA A C 1
ATOM 883 O O . ALA A 1 111 ? -7.056 -7.004 12.743 1.00 95.88 111 ALA A O 1
ATOM 884 N N . LYS A 1 112 ? -8.820 -5.680 13.199 1.00 95.56 112 LYS A N 1
ATOM 885 C CA . LYS A 1 112 ? -8.670 -4.822 12.012 1.00 95.56 112 LYS A CA 1
ATOM 886 C C . LYS A 1 112 ? -7.361 -4.036 12.044 1.00 95.56 112 LYS A C 1
ATOM 888 O O . LYS A 1 112 ? -6.643 -4.056 11.050 1.00 95.56 112 LYS A O 1
ATOM 893 N N . ILE A 1 113 ? -7.024 -3.425 13.180 1.00 96.12 113 ILE A N 1
ATOM 894 C CA . ILE A 1 113 ? -5.770 -2.675 13.358 1.00 96.12 113 ILE A CA 1
ATOM 895 C C . ILE A 1 113 ? -4.560 -3.606 13.193 1.00 96.12 113 ILE A C 1
ATOM 897 O O . ILE A 1 113 ? -3.666 -3.297 12.413 1.00 96.12 113 ILE A O 1
ATOM 901 N N . LYS A 1 114 ? -4.557 -4.790 13.830 1.00 96.31 114 LYS A N 1
ATOM 902 C CA . LYS A 1 114 ? -3.488 -5.791 13.629 1.00 96.31 114 LYS A CA 1
ATOM 903 C C . LYS A 1 114 ? -3.335 -6.171 12.159 1.00 96.31 114 LYS A C 1
ATOM 905 O O . LYS A 1 114 ? -2.225 -6.176 11.641 1.00 96.31 114 LYS A O 1
ATOM 910 N N . SER A 1 115 ? -4.452 -6.450 11.488 1.00 96.31 115 SER A N 1
ATOM 911 C CA . SER A 1 115 ? -4.455 -6.831 10.072 1.00 96.31 115 SER A CA 1
ATOM 912 C C . SER A 1 115 ? -3.899 -5.722 9.179 1.00 96.31 115 SER A C 1
ATOM 914 O O . SER A 1 115 ? -3.174 -6.018 8.232 1.00 96.31 115 SER A O 1
ATOM 916 N N . LEU A 1 116 ? -4.210 -4.458 9.484 1.00 96.38 116 LEU A N 1
ATOM 917 C CA . LEU A 1 116 ? -3.651 -3.300 8.791 1.00 96.38 116 LEU A CA 1
ATOM 918 C C . LEU A 1 116 ? -2.140 -3.227 9.002 1.00 96.38 116 LEU A C 1
ATOM 920 O O . LEU A 1 116 ? -1.408 -3.159 8.019 1.00 96.38 116 LEU A O 1
ATOM 924 N N . CYS A 1 117 ? -1.666 -3.301 10.250 1.00 95.19 117 CYS A N 1
ATOM 925 C CA . CYS A 1 117 ? -0.237 -3.247 10.554 1.00 95.19 117 CYS A CA 1
ATOM 926 C C . CYS A 1 117 ? 0.531 -4.362 9.836 1.00 95.19 117 CYS A C 1
ATOM 928 O O . CYS A 1 117 ? 1.542 -4.076 9.205 1.00 95.19 117 CYS A O 1
ATOM 930 N N . THR A 1 118 ? 0.029 -5.601 9.868 1.00 95.00 118 THR A N 1
ATOM 931 C CA . THR A 1 118 ? 0.642 -6.741 9.170 1.00 95.00 118 THR A CA 1
ATOM 932 C C . THR A 1 118 ? 0.654 -6.547 7.656 1.00 95.00 118 THR A C 1
ATOM 934 O O . THR A 1 118 ? 1.676 -6.778 7.013 1.00 95.00 118 THR A O 1
ATOM 937 N N . ALA A 1 119 ? -0.467 -6.109 7.072 1.00 94.69 119 ALA A N 1
ATOM 938 C CA . ALA A 1 119 ? -0.545 -5.864 5.636 1.00 94.69 119 ALA A CA 1
ATOM 939 C C . ALA A 1 119 ? 0.412 -4.748 5.206 1.00 94.69 119 ALA A C 1
ATOM 941 O O . ALA A 1 119 ? 1.063 -4.878 4.179 1.00 94.69 119 ALA A O 1
ATOM 942 N N . TRP A 1 120 ? 0.522 -3.679 5.996 1.00 94.56 120 TRP A N 1
ATOM 943 C CA . TRP A 1 120 ? 1.396 -2.547 5.705 1.00 94.56 120 TRP A CA 1
ATOM 944 C C . TRP A 1 120 ? 2.877 -2.884 5.892 1.00 94.56 120 TRP A C 1
ATOM 946 O O . TRP A 1 120 ? 3.696 -2.503 5.061 1.00 94.56 120 TRP A O 1
ATOM 956 N N . SER A 1 121 ? 3.226 -3.629 6.946 1.00 91.94 121 SER A N 1
ATOM 957 C CA . SER A 1 121 ? 4.608 -4.038 7.218 1.00 91.94 121 SER A CA 1
ATOM 958 C C . SER A 1 121 ? 5.152 -5.027 6.189 1.00 91.94 121 SER A C 1
ATOM 960 O O . SER A 1 121 ? 6.359 -5.092 5.994 1.00 91.94 121 SER A O 1
ATOM 962 N N . ALA A 1 122 ? 4.272 -5.799 5.545 1.00 92.12 122 ALA A N 1
ATOM 963 C CA . ALA A 1 122 ? 4.637 -6.725 4.477 1.00 92.12 122 ALA A CA 1
ATOM 964 C C . ALA A 1 122 ? 4.958 -6.021 3.146 1.00 92.12 122 ALA A C 1
ATOM 966 O O . ALA A 1 122 ? 5.502 -6.652 2.243 1.00 92.12 122 ALA A O 1
ATOM 967 N N . LEU A 1 123 ? 4.616 -4.735 2.999 1.00 90.62 123 LEU A N 1
ATOM 968 C CA . LEU A 1 123 ? 4.912 -3.978 1.788 1.00 90.62 123 LEU A CA 1
ATOM 969 C C . LEU A 1 123 ? 6.335 -3.428 1.815 1.00 90.62 123 LEU A C 1
ATOM 971 O O . LEU A 1 123 ? 6.768 -2.814 2.795 1.00 90.62 123 LEU A O 1
ATOM 975 N N . SER A 1 124 ? 7.019 -3.548 0.680 1.00 83.56 124 SER A N 1
ATOM 976 C CA . SER A 1 124 ? 8.308 -2.905 0.451 1.00 83.56 124 SER A CA 1
ATOM 977 C C . SER A 1 124 ? 8.235 -1.386 0.667 1.00 83.56 124 SER A C 1
ATOM 979 O O . SER A 1 124 ? 7.179 -0.732 0.603 1.00 83.56 124 SER A O 1
ATOM 981 N N . ARG A 1 125 ? 9.389 -0.793 0.970 1.00 79.88 125 ARG A N 1
ATOM 982 C CA . ARG A 1 125 ? 9.558 0.663 0.930 1.00 79.88 125 ARG A CA 1
ATOM 983 C C . ARG A 1 125 ? 9.906 1.061 -0.498 1.00 79.88 125 ARG A C 1
ATOM 985 O O . ARG A 1 125 ? 10.676 0.363 -1.142 1.00 79.88 125 ARG A O 1
ATOM 992 N N . VAL A 1 126 ? 9.338 2.176 -0.949 1.00 75.94 126 VAL A N 1
ATOM 993 C CA . VAL A 1 126 ? 9.690 2.784 -2.236 1.00 75.94 126 VAL A CA 1
ATOM 994 C C . VAL A 1 126 ? 11.156 3.194 -2.156 1.00 75.94 126 VAL A C 1
ATOM 996 O O . VAL A 1 126 ? 11.538 3.937 -1.244 1.00 75.94 126 VAL A O 1
ATOM 999 N N . GLN A 1 127 ? 11.974 2.684 -3.067 1.00 67.62 127 GLN A N 1
ATOM 1000 C CA . GLN A 1 127 ? 13.385 3.019 -3.160 1.00 67.62 127 GLN A CA 1
ATOM 1001 C C . GLN A 1 127 ? 13.517 4.225 -4.080 1.00 67.62 127 GLN A C 1
ATOM 1003 O O . GLN A 1 127 ? 14.062 4.135 -5.171 1.00 67.62 127 GLN A O 1
ATOM 1008 N N . MET A 1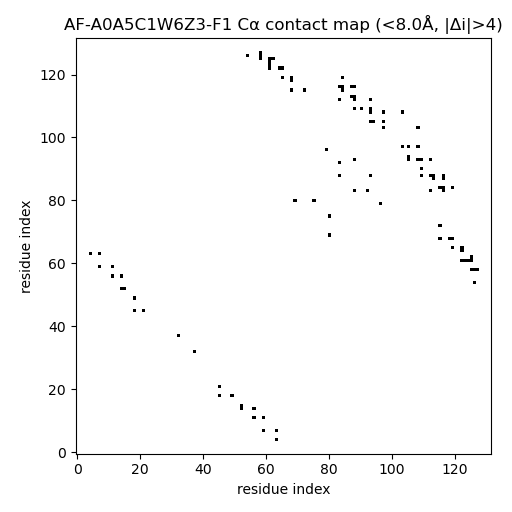 128 ? 13.021 5.385 -3.633 1.00 54.91 128 MET A N 1
ATOM 1009 C CA . MET A 1 128 ? 13.261 6.618 -4.375 1.00 54.91 128 MET A CA 1
ATOM 1010 C C . MET A 1 128 ? 14.770 6.821 -4.481 1.00 54.91 128 MET A C 1
ATOM 1012 O O . MET A 1 128 ? 15.429 7.105 -3.476 1.00 54.91 128 MET A O 1
ATOM 1016 N N . SER A 1 129 ? 15.298 6.638 -5.693 1.00 48.19 129 SER A N 1
ATOM 1017 C CA . SER A 1 129 ? 16.687 6.919 -6.032 1.00 48.19 129 SER A CA 1
ATOM 1018 C C . SER A 1 129 ? 17.011 8.333 -5.559 1.00 48.19 129 SER A C 1
ATOM 1020 O O . SER A 1 129 ? 16.516 9.331 -6.094 1.00 48.19 129 SER A O 1
ATOM 1022 N N . ARG A 1 130 ? 17.789 8.423 -4.475 1.00 41.78 130 ARG A N 1
ATOM 1023 C CA . ARG A 1 130 ? 18.423 9.674 -4.080 1.00 41.78 130 ARG A CA 1
ATOM 1024 C C . ARG A 1 130 ? 19.395 9.980 -5.204 1.00 41.78 130 ARG A C 1
ATOM 1026 O O . ARG A 1 130 ? 20.388 9.277 -5.337 1.00 41.78 130 ARG A O 1
ATOM 1033 N N . LYS A 1 131 ? 19.103 11.011 -5.997 1.00 40.81 131 LYS A N 1
ATOM 1034 C CA . LYS A 1 131 ? 20.120 11.647 -6.835 1.00 40.81 131 LYS A CA 1
ATOM 1035 C C . LYS A 1 131 ? 21.283 12.034 -5.914 1.00 40.81 131 LYS A C 1
ATOM 1037 O O . LYS A 1 131 ? 21.117 12.930 -5.086 1.00 40.81 131 LYS A O 1
ATOM 1042 N N . SER A 1 132 ? 22.380 11.289 -5.996 1.00 35.59 132 SER A N 1
ATOM 1043 C CA . SER A 1 132 ? 23.706 11.672 -5.508 1.00 35.59 132 SER A CA 1
ATOM 1044 C C . SER A 1 132 ? 24.429 12.433 -6.601 1.00 35.59 132 SER A C 1
ATOM 1046 O O . SER A 1 132 ? 24.386 11.920 -7.743 1.00 35.59 132 SER A O 1
#

Secondary structure (DSSP, 8-state):
-HHHHHHHHHHHHHHHHHTT-GGGGTTTS-TTS-HHHHHHHHHHHHHHHHHHHHHHHHHHHHHHHHHHHHHHTTTS-HHHHHHHHHH-S-HHHHHHHHTT-TTS-HHHHHHHHHHHHHHHHTSPPP------

Sequence (132 aa):
MSEVLQNLKAAIAMLQAAEYRWEDAIEGFPKVVETSQLEDLLHAASHETGSVLAMWVQDIETLLARIRVRERFSIFNPSQFEHIVAHGWSTSLVKELAQEFPELALPKLSAKIKSLCTAWSALSRVQMSRKS

Solvent-accessible surface area (backbone atoms only — not comparable to full-atom values): 7847 Å² total; per-residue (Å²): 111,70,64,61,56,50,53,54,52,51,50,45,56,54,52,60,52,53,71,74,51,61,72,78,67,59,83,78,66,78,90,85,56,64,63,67,62,54,50,53,51,51,48,50,54,49,49,53,50,44,51,54,48,51,52,50,44,54,33,52,52,39,52,53,52,52,49,52,51,51,63,76,47,58,89,44,53,74,67,55,46,53,52,40,68,74,69,44,79,49,74,66,57,44,56,59,53,39,74,80,35,79,91,50,58,66,71,60,51,44,50,52,48,44,52,49,38,53,59,56,69,71,49,73,78,68,76,75,79,74,88,123

pLDDT: mean 75.79, std 18.64, range [35.59, 96.38]

Nearest PDB structures (foldseek):
  5xfs-assembly1_B  TM=3.040E-01  e=6.734E+00  Mycobacterium tuberculosis H37Rv

Mean predicted aligned error: 11.86 Å

Radius of gyration: 23.06 Å; Cα contacts (8 Å, |Δi|>4): 55; chains: 1; bounding box: 55×19×64 Å

Foldseek 3Di:
DVVVVVVLVVLLVVLVVVLVCLVVVPPPDDPPDPVVVVVVVSVVVSVVSNVVSVLVNLLSVLVSLVVVLCVVLVVDDPVLLVVLQVPPQDPVNLVVCCVVVVVDDSVRSSVSSNVSNVSNVPGDDRPPPDPD